Protein AF-A0A2N3LK98-F1 (afdb_monomer_lite)

Organism: NCBI:txid1707093

pLDDT: mean 90.59, std 8.57, range [59.69, 98.31]

Radius of gyration: 21.68 Å; chains: 1; bounding box: 47×34×58 Å

Structure (mmCIF, N/CA/C/O backbone):
data_AF-A0A2N3LK98-F1
#
_entry.id   AF-A0A2N3LK98-F1
#
loop_
_atom_site.group_PDB
_atom_site.id
_atom_site.type_symbol
_atom_site.label_atom_id
_atom_site.label_alt_id
_atom_site.label_comp_id
_atom_site.label_asym_id
_atom_site.label_entity_id
_atom_site.label_seq_id
_atom_site.pdbx_PDB_ins_code
_atom_site.Cartn_x
_atom_site.Cartn_y
_atom_site.Cartn_z
_atom_site.occupancy
_atom_site.B_iso_or_equiv
_atom_site.auth_seq_id
_atom_site.auth_comp_id
_atom_site.auth_asym_id
_atom_site.auth_atom_id
_atom_site.pdbx_PDB_model_num
ATOM 1 N N . MET A 1 1 ? 1.274 -5.958 2.221 1.00 92.25 1 MET A N 1
ATOM 2 C CA . MET A 1 1 ? 0.880 -4.583 1.889 1.00 92.25 1 MET A CA 1
ATOM 3 C C . MET A 1 1 ? -0.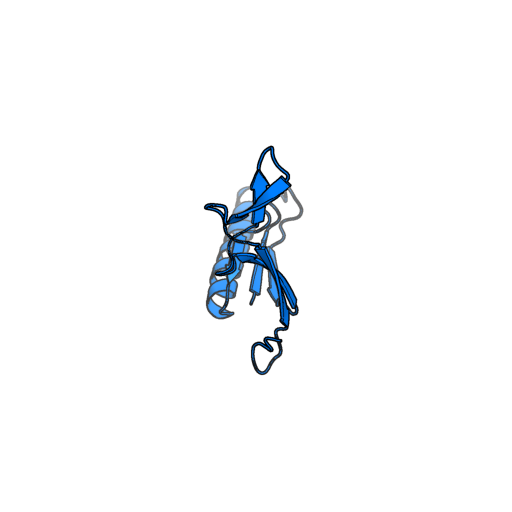577 -4.376 2.269 1.00 92.25 1 MET A C 1
ATOM 5 O O . MET A 1 1 ? -1.364 -5.321 2.191 1.00 92.25 1 MET A O 1
ATOM 9 N N . TRP A 1 2 ? -0.903 -3.176 2.726 1.00 96.44 2 TRP A N 1
ATOM 10 C CA . TRP A 1 2 ? -2.203 -2.768 3.245 1.00 96.44 2 TRP A CA 1
ATOM 11 C C . TRP A 1 2 ? -2.567 -1.402 2.683 1.00 96.44 2 TRP A C 1
ATOM 13 O O . TRP A 1 2 ? -1.681 -0.581 2.463 1.00 96.44 2 TRP A O 1
ATOM 23 N N . ILE A 1 3 ? -3.854 -1.175 2.461 1.00 97.62 3 ILE A N 1
ATOM 24 C CA . ILE A 1 3 ? -4.401 0.092 1.988 1.00 97.62 3 ILE A CA 1
ATOM 25 C C . ILE A 1 3 ? -5.373 0.606 3.040 1.00 97.62 3 ILE A C 1
ATOM 27 O O . ILE A 1 3 ? -6.204 -0.160 3.537 1.00 97.62 3 ILE A O 1
ATOM 31 N N . VAL A 1 4 ? -5.265 1.893 3.354 1.00 97.94 4 VAL A N 1
ATOM 32 C CA . VAL A 1 4 ? -6.275 2.618 4.123 1.00 97.94 4 VAL A CA 1
ATOM 33 C C . VAL A 1 4 ? -6.986 3.571 3.173 1.00 97.94 4 VAL A C 1
ATOM 35 O O . VAL A 1 4 ? -6.343 4.280 2.397 1.00 97.94 4 VAL A O 1
ATOM 38 N N . TYR A 1 5 ? -8.310 3.546 3.216 1.00 97.00 5 TYR A N 1
ATOM 39 C CA . TYR A 1 5 ? -9.185 4.387 2.413 1.00 97.00 5 TYR A CA 1
ATOM 40 C C . TYR A 1 5 ? -10.222 5.047 3.316 1.00 97.00 5 TYR A C 1
ATOM 42 O O . TYR A 1 5 ? -10.713 4.396 4.240 1.00 97.00 5 TYR A O 1
ATOM 50 N N . ASP A 1 6 ? -10.592 6.284 3.018 1.00 93.62 6 ASP A N 1
ATOM 51 C CA . ASP A 1 6 ? -11.808 6.900 3.538 1.00 93.62 6 ASP A CA 1
ATOM 52 C C . ASP A 1 6 ? -12.643 7.529 2.413 1.00 93.62 6 ASP A C 1
ATOM 54 O O . ASP A 1 6 ? -12.197 7.667 1.272 1.00 93.62 6 ASP A O 1
ATOM 58 N N . ASN A 1 7 ? -13.892 7.857 2.721 1.00 87.75 7 ASN A N 1
ATOM 59 C CA . ASN A 1 7 ? -14.844 8.425 1.768 1.00 87.75 7 ASN A CA 1
ATOM 60 C C . ASN A 1 7 ? -14.566 9.886 1.364 1.00 87.75 7 ASN A C 1
ATOM 62 O O . ASN A 1 7 ? -15.110 10.320 0.348 1.00 87.75 7 ASN A O 1
ATOM 66 N N . GLU A 1 8 ? -13.784 10.639 2.135 1.00 86.38 8 GLU A N 1
ATOM 67 C CA . GLU A 1 8 ? -13.533 12.071 1.933 1.00 86.38 8 GLU A CA 1
ATOM 68 C C . GLU A 1 8 ? -12.293 12.303 1.055 1.00 86.38 8 GLU A C 1
ATOM 70 O O . GLU A 1 8 ? -12.378 12.928 -0.003 1.00 86.38 8 GLU A O 1
ATOM 75 N N . GLU A 1 9 ? -11.158 11.736 1.455 1.00 88.38 9 GLU A N 1
ATOM 76 C CA . GLU A 1 9 ? -9.848 11.859 0.807 1.00 88.38 9 GLU A CA 1
ATOM 77 C C . GLU A 1 9 ? -9.586 10.723 -0.197 1.00 88.38 9 GLU A C 1
ATOM 79 O O . GLU A 1 9 ? -8.706 10.801 -1.062 1.00 88.38 9 GLU A O 1
ATOM 84 N N . GLY A 1 10 ? -10.353 9.635 -0.117 1.00 93.38 10 GLY A N 1
ATOM 85 C CA . GLY A 1 10 ? -10.133 8.455 -0.934 1.00 93.38 10 GLY A CA 1
ATOM 86 C C . GLY A 1 10 ? -8.966 7.624 -0.404 1.00 93.38 10 GLY A C 1
ATOM 87 O O . GLY A 1 10 ? -9.055 7.008 0.654 1.00 93.38 10 GLY A O 1
ATOM 88 N N . LEU A 1 11 ? -7.870 7.528 -1.161 1.00 95.50 11 LEU A N 1
ATOM 89 C CA . LEU A 1 11 ? -6.699 6.749 -0.744 1.00 95.50 11 LEU A CA 1
ATOM 90 C C . LEU A 1 11 ? -5.872 7.537 0.277 1.00 95.50 11 LEU A C 1
ATOM 92 O O . LEU A 1 11 ? -5.151 8.459 -0.093 1.00 95.50 11 LEU A O 1
ATOM 96 N N . LEU A 1 12 ? -5.894 7.098 1.533 1.00 95.12 12 LEU A N 1
ATOM 97 C CA . LEU A 1 12 ? -5.099 7.707 2.598 1.00 95.12 12 LEU A CA 1
ATOM 98 C C . LEU A 1 12 ? -3.643 7.252 2.575 1.00 95.12 12 LEU A C 1
ATOM 100 O O . LEU A 1 12 ? -2.725 8.049 2.758 1.00 95.12 12 LEU A O 1
ATOM 104 N N . GLY A 1 13 ? -3.417 5.959 2.344 1.00 95.81 13 GLY A N 1
ATOM 105 C CA . GLY A 1 13 ? -2.064 5.428 2.354 1.00 95.81 13 GLY A CA 1
ATOM 106 C C . GLY A 1 13 ? -1.954 3.967 1.955 1.00 95.81 13 GLY A C 1
ATOM 107 O O . GLY A 1 13 ? -2.909 3.189 2.030 1.00 95.81 13 GLY A O 1
ATOM 108 N N . ILE A 1 14 ? -0.739 3.608 1.544 1.00 96.06 14 ILE A N 1
ATOM 109 C CA . ILE A 1 14 ? -0.312 2.244 1.242 1.00 96.06 14 ILE A CA 1
ATOM 110 C C . ILE A 1 14 ? 0.856 1.917 2.167 1.00 96.06 14 ILE A C 1
ATOM 112 O O . ILE A 1 14 ? 1.851 2.639 2.196 1.00 96.06 14 ILE A O 1
ATOM 116 N N . TYR A 1 15 ? 0.743 0.821 2.909 1.00 95.12 15 TYR A N 1
ATOM 117 C CA . TYR A 1 15 ? 1.679 0.469 3.970 1.00 95.12 15 TYR A CA 1
ATOM 118 C C . TYR A 1 15 ? 2.188 -0.957 3.795 1.00 95.12 15 TYR A C 1
ATOM 120 O O . TYR A 1 15 ? 1.434 -1.883 3.473 1.00 95.12 15 TYR A O 1
ATOM 128 N N . ASP A 1 16 ? 3.466 -1.174 4.084 1.00 91.69 16 ASP A N 1
ATOM 129 C CA . ASP A 1 16 ? 4.025 -2.526 4.117 1.00 91.69 16 ASP A CA 1
ATOM 130 C C . ASP A 1 16 ? 3.626 -3.276 5.391 1.00 91.69 16 ASP A C 1
ATOM 132 O O . ASP A 1 16 ? 3.364 -4.484 5.342 1.00 91.69 16 ASP A O 1
ATOM 136 N N . LYS A 1 17 ? 3.525 -2.558 6.518 1.00 93.12 17 LYS A N 1
ATOM 137 C CA . LYS A 1 17 ? 3.205 -3.113 7.837 1.00 93.12 17 LYS A CA 1
ATOM 138 C C . LYS A 1 17 ? 1.744 -2.898 8.202 1.00 93.12 17 LYS A C 1
ATOM 140 O O . LYS A 1 17 ? 1.180 -1.833 7.967 1.00 93.12 17 LYS A O 1
ATOM 145 N N . TYR A 1 18 ? 1.153 -3.917 8.816 1.00 95.00 18 TYR A N 1
ATOM 146 C CA . TYR A 1 18 ? -0.242 -3.873 9.247 1.00 95.00 18 TYR A CA 1
ATOM 147 C C . TYR A 1 18 ? -0.459 -2.840 10.352 1.00 95.00 18 TYR A C 1
ATOM 149 O O . TYR A 1 18 ? -1.452 -2.129 10.342 1.00 95.00 18 TYR A O 1
ATOM 157 N N . GLU A 1 19 ? 0.479 -2.740 11.289 1.00 97.56 19 GLU A N 1
ATOM 158 C CA . GLU A 1 19 ? 0.366 -1.891 12.473 1.00 97.56 19 GLU A CA 1
ATOM 159 C C . GLU A 1 19 ? 0.349 -0.402 12.110 1.00 97.56 19 GLU A C 1
ATOM 161 O O . GLU A 1 19 ? -0.362 0.379 12.737 1.00 97.56 19 GLU A O 1
ATOM 166 N N . GLU A 1 20 ? 1.098 -0.021 11.072 1.00 97.31 20 GLU A N 1
ATOM 167 C CA . GLU A 1 20 ? 1.124 1.348 10.550 1.00 97.31 20 GLU A CA 1
ATOM 168 C C . GLU A 1 20 ? -0.210 1.685 9.863 1.00 97.31 20 GLU A C 1
ATOM 170 O O . GLU A 1 20 ? -0.834 2.687 10.207 1.00 97.31 20 GLU A O 1
ATOM 175 N N . ALA A 1 21 ? -0.713 0.794 8.999 1.00 97.81 21 ALA A N 1
ATOM 176 C CA . ALA A 1 21 ? -2.031 0.950 8.377 1.00 97.81 21 ALA A CA 1
ATOM 177 C C . ALA A 1 21 ? -3.170 0.991 9.409 1.00 97.81 21 ALA A C 1
ATOM 179 O O . ALA A 1 21 ? -4.080 1.811 9.313 1.00 97.81 21 ALA A O 1
ATOM 180 N N . LEU A 1 22 ? -3.120 0.119 10.420 1.00 98.31 22 LEU A N 1
ATOM 181 C CA . LEU A 1 22 ? -4.123 0.062 11.480 1.00 98.31 22 LEU A CA 1
ATOM 182 C C . LEU A 1 22 ? -4.134 1.353 12.302 1.00 98.31 22 LEU A C 1
ATOM 184 O O . LEU A 1 22 ? -5.208 1.844 12.633 1.00 98.31 22 LEU A O 1
ATOM 188 N N . SER A 1 23 ? -2.961 1.908 12.614 1.00 97.88 23 SER A N 1
ATOM 189 C CA . SER A 1 23 ? -2.856 3.182 13.329 1.00 97.88 23 SER A CA 1
ATOM 190 C C . SER A 1 23 ? -3.604 4.299 12.597 1.00 97.88 23 SER A C 1
ATOM 192 O O . SER A 1 23 ? -4.361 5.033 13.227 1.00 97.88 23 SER A O 1
ATOM 194 N N . ASP A 1 24 ? -3.412 4.439 11.285 1.00 97.06 24 ASP A N 1
ATOM 195 C CA . ASP A 1 24 ? -4.068 5.511 10.528 1.00 97.06 24 ASP A CA 1
ATOM 196 C C . ASP A 1 24 ? -5.559 5.234 10.298 1.00 97.06 24 ASP A C 1
ATOM 198 O O . ASP A 1 24 ? -6.374 6.139 10.466 1.00 97.06 24 ASP A O 1
ATOM 202 N N . TYR A 1 25 ? -5.942 3.975 10.064 1.00 98.00 25 TYR A N 1
ATOM 203 C CA . TYR A 1 25 ? -7.349 3.565 10.050 1.00 98.00 25 TYR A CA 1
ATOM 204 C C . TYR A 1 25 ? -8.082 3.942 11.349 1.00 98.00 25 TYR A C 1
ATOM 206 O O . TYR A 1 25 ? -9.180 4.497 11.307 1.00 98.00 25 TYR A O 1
ATOM 214 N N . GLU A 1 26 ? -7.489 3.648 12.511 1.00 97.94 26 GLU A N 1
ATOM 215 C CA . GLU A 1 26 ? -8.098 3.943 13.812 1.00 97.94 26 GLU A CA 1
ATOM 216 C C . GLU A 1 26 ? -8.260 5.452 14.031 1.00 97.94 26 GLU A C 1
ATOM 218 O O . GLU A 1 26 ? -9.332 5.877 14.461 1.00 97.94 26 GLU A O 1
ATOM 223 N N . LYS A 1 27 ? -7.263 6.264 13.650 1.00 95.31 27 LYS A N 1
ATOM 224 C CA . LYS A 1 27 ? -7.361 7.732 13.715 1.00 95.31 27 LYS A CA 1
ATOM 225 C C . LYS A 1 27 ? -8.489 8.273 12.839 1.00 95.31 27 LYS A C 1
ATOM 227 O O . LYS A 1 27 ? -9.275 9.085 13.317 1.00 95.31 27 LYS A O 1
ATOM 232 N N . CYS A 1 28 ? -8.599 7.821 11.588 1.00 93.56 28 CYS A N 1
ATOM 233 C CA . CYS A 1 28 ? -9.666 8.276 10.690 1.00 93.56 28 CYS A CA 1
ATOM 234 C C . CYS A 1 28 ? -11.045 7.852 11.201 1.00 93.56 28 CYS A C 1
ATOM 236 O O . CYS A 1 28 ? -11.983 8.645 11.212 1.00 93.56 28 CYS A O 1
ATOM 238 N N . LYS A 1 29 ? -11.157 6.624 11.719 1.00 94.12 29 LYS A N 1
ATOM 239 C CA . LYS A 1 29 ? -12.389 6.129 12.339 1.00 94.12 29 LYS A CA 1
ATOM 240 C C . LYS A 1 29 ? -12.796 6.957 13.563 1.00 94.12 29 LYS A C 1
ATOM 242 O O . LYS A 1 29 ? -13.989 7.142 13.793 1.00 94.12 29 LYS A O 1
ATOM 247 N N . GLU A 1 30 ? -11.845 7.393 14.387 1.00 93.69 30 GLU A N 1
ATOM 248 C CA . GLU A 1 30 ? -12.116 8.278 15.528 1.00 93.69 30 GLU A CA 1
ATOM 249 C C . GLU A 1 30 ? -12.535 9.674 15.063 1.00 93.69 30 GLU A C 1
ATOM 251 O O . GLU A 1 30 ? -13.575 10.163 15.496 1.00 93.69 30 GLU A O 1
ATOM 256 N N . TYR A 1 31 ? -11.808 10.257 14.109 1.00 89.88 31 TYR A N 1
ATOM 257 C CA . 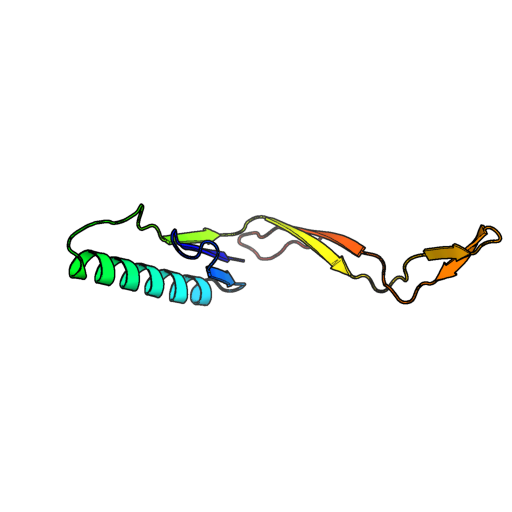TYR A 1 31 ? -12.125 11.563 13.534 1.00 89.88 31 TYR A CA 1
ATOM 258 C C . TYR A 1 31 ? -13.548 11.629 12.963 1.00 89.88 31 TYR A C 1
ATOM 260 O O . TYR A 1 31 ? -14.308 12.529 13.317 1.00 89.88 31 TYR A O 1
ATOM 268 N N . GLN A 1 32 ? -13.950 10.645 12.152 1.00 88.88 32 GLN A N 1
ATOM 269 C CA . GLN A 1 32 ? -15.301 10.608 11.581 1.00 88.88 32 GLN A CA 1
ATOM 270 C C . GLN A 1 32 ? -16.386 10.485 12.657 1.00 88.88 32 GLN A C 1
ATOM 272 O O . GLN A 1 32 ? -17.438 11.116 12.564 1.00 88.88 32 GLN A O 1
ATOM 277 N N . LYS A 1 33 ? -16.143 9.704 13.719 1.00 89.62 33 LYS A N 1
ATOM 278 C CA . LYS A 1 33 ? -17.090 9.609 14.840 1.00 89.62 33 LYS A CA 1
ATOM 279 C C . LYS A 1 33 ? -17.240 10.939 15.562 1.00 89.62 33 LYS A C 1
ATOM 281 O O . LYS A 1 33 ? -18.368 11.314 15.877 1.00 89.62 33 LYS A O 1
ATOM 286 N N . ASP A 1 34 ? -16.131 11.617 15.826 1.00 88.75 34 ASP A N 1
ATOM 287 C CA . ASP A 1 34 ? -16.129 12.907 16.512 1.00 88.75 34 ASP A CA 1
ATOM 288 C C . ASP A 1 34 ? -16.823 13.978 15.660 1.00 88.75 34 ASP A C 1
ATOM 290 O O . ASP A 1 34 ? -17.625 14.752 16.185 1.00 88.75 34 ASP A O 1
ATOM 294 N N . TYR A 1 35 ? -16.596 13.964 14.342 1.00 84.44 35 TYR A N 1
ATOM 295 C CA . TYR A 1 35 ? -17.262 14.850 13.387 1.00 84.44 35 TYR A CA 1
ATOM 296 C C . TYR A 1 35 ? -18.787 14.667 13.402 1.00 84.44 35 TYR A C 1
ATOM 298 O O . TYR A 1 35 ? -19.521 15.618 13.672 1.00 84.44 35 TYR A O 1
ATOM 306 N N . VAL A 1 36 ? -19.274 13.432 13.233 1.00 84.75 36 VAL A N 1
ATOM 307 C CA . VAL A 1 36 ? -20.719 13.129 13.248 1.00 84.75 36 VAL A CA 1
ATOM 308 C C . VAL A 1 36 ? -21.358 13.451 14.599 1.00 84.75 36 VAL A C 1
ATOM 310 O O . VAL A 1 36 ? -22.483 13.946 14.655 1.00 84.75 36 VAL A O 1
ATOM 313 N N . GLN A 1 37 ? -20.670 13.176 15.712 1.00 84.44 37 GLN A N 1
ATOM 314 C CA . GLN A 1 37 ? -21.183 13.515 17.043 1.00 84.44 37 GLN A CA 1
ATOM 315 C C . GLN A 1 37 ? -21.277 15.029 17.268 1.00 84.44 37 GLN A C 1
ATOM 317 O O . GLN A 1 37 ? -22.184 15.469 17.977 1.00 84.44 37 GLN A O 1
ATOM 322 N N . GLY A 1 38 ? -20.356 15.806 16.692 1.00 82.69 38 GLY A N 1
ATOM 323 C CA . GLY A 1 38 ? -20.344 17.265 16.769 1.00 82.69 38 GLY A CA 1
ATOM 324 C C . GLY A 1 38 ? -21.427 17.922 15.913 1.00 82.69 38 GLY A C 1
ATOM 325 O O . GLY A 1 38 ? -22.168 18.765 16.417 1.00 82.69 38 GLY A O 1
ATOM 326 N N . GLU A 1 39 ? -21.545 17.510 14.650 1.00 74.75 39 GLU A N 1
ATOM 327 C CA . GLU A 1 39 ? -22.517 18.065 13.694 1.00 74.75 39 GLU A CA 1
ATOM 328 C C . GLU A 1 39 ? -23.940 17.516 13.917 1.00 74.75 39 GLU A C 1
ATOM 330 O O . GLU A 1 39 ? -24.931 18.166 13.588 1.00 74.75 39 GLU A O 1
ATOM 335 N N . GLY A 1 40 ? -24.068 16.338 14.537 1.00 73.69 40 GLY A N 1
ATOM 336 C CA . GLY A 1 40 ? -25.354 15.714 14.859 1.00 73.69 40 GLY A CA 1
ATOM 337 C C . GLY A 1 40 ? -26.063 15.068 13.664 1.00 73.69 40 GLY A C 1
ATOM 338 O O . GLY A 1 40 ? -27.188 14.585 13.816 1.00 73.69 40 GLY A O 1
ATOM 339 N N . GLU A 1 41 ? -25.419 15.023 12.498 1.00 74.56 41 GLU A N 1
ATOM 340 C CA . GLU A 1 41 ? -25.908 14.362 11.293 1.00 74.56 41 GLU A CA 1
ATOM 341 C C . GLU A 1 41 ? -24.772 13.695 10.509 1.00 74.56 41 GLU A C 1
ATOM 343 O O . GLU A 1 41 ? -23.603 14.051 10.636 1.00 74.56 41 GLU A O 1
ATOM 348 N N . PHE A 1 42 ? -25.132 12.699 9.699 1.00 74.44 42 PHE A N 1
ATOM 349 C CA . PHE A 1 42 ? -24.234 12.148 8.690 1.00 74.44 42 PHE A CA 1
ATOM 350 C C . PHE A 1 42 ? -24.353 13.012 7.439 1.00 74.44 42 PHE A C 1
ATOM 352 O O . PHE A 1 42 ? -25.452 13.156 6.899 1.00 74.44 42 PHE A O 1
ATOM 359 N N . THR A 1 43 ? -23.239 13.574 6.977 1.00 67.81 43 THR A N 1
ATOM 360 C CA . THR A 1 43 ? -23.229 14.385 5.749 1.00 67.81 43 THR A CA 1
ATOM 361 C C . THR A 1 43 ? -22.960 13.532 4.507 1.00 67.81 43 THR A C 1
ATOM 363 O O . THR A 1 43 ? -23.376 13.896 3.405 1.00 67.81 43 THR A O 1
ATOM 366 N N . THR A 1 44 ? -22.326 12.366 4.687 1.00 69.12 44 THR A N 1
ATOM 367 C CA . THR A 1 44 ? -21.964 11.409 3.632 1.00 69.12 44 THR A CA 1
ATOM 368 C C . THR A 1 44 ? -22.009 9.954 4.137 1.00 69.12 44 THR A C 1
ATOM 370 O O . THR A 1 44 ? -22.393 9.693 5.280 1.00 69.12 44 THR A O 1
ATOM 373 N N . ASP A 1 45 ? -21.619 8.992 3.289 1.00 76.94 45 ASP A N 1
ATOM 374 C CA . ASP A 1 45 ? -21.329 7.614 3.704 1.00 76.94 45 ASP A CA 1
ATOM 375 C C . ASP A 1 45 ? -19.997 7.582 4.481 1.00 76.94 45 ASP A C 1
ATOM 377 O O . ASP A 1 45 ? -18.970 7.181 3.934 1.00 76.94 45 ASP A O 1
ATOM 381 N N . GLU A 1 46 ? -20.010 8.016 5.747 1.00 83.31 46 GLU A N 1
ATOM 382 C CA . GLU A 1 46 ? -18.837 8.039 6.642 1.00 83.31 46 GLU A CA 1
ATOM 383 C C . GLU A 1 46 ? -18.249 6.623 6.782 1.00 83.31 46 GLU A C 1
ATOM 385 O O . GLU A 1 46 ? -18.745 5.776 7.537 1.00 83.31 46 GLU A O 1
ATOM 390 N N . THR A 1 47 ? -17.231 6.333 5.973 1.00 91.00 47 THR A N 1
ATOM 391 C CA . THR A 1 47 ? -16.658 5.003 5.790 1.00 91.00 47 THR A CA 1
ATOM 392 C C . THR A 1 47 ? -15.147 5.098 5.812 1.00 91.00 47 THR A C 1
ATOM 394 O O . THR A 1 47 ? -14.545 5.855 5.058 1.00 91.00 47 THR A O 1
ATOM 397 N N . VAL A 1 48 ? -14.532 4.218 6.598 1.00 94.88 48 VAL A N 1
ATOM 398 C CA . VAL A 1 48 ? -13.092 3.967 6.566 1.00 94.88 48 VAL A CA 1
ATOM 399 C C . VAL A 1 48 ? -12.880 2.485 6.273 1.00 94.88 48 VAL A C 1
ATOM 401 O O . VAL A 1 48 ? -13.541 1.626 6.861 1.00 94.88 48 VAL A O 1
ATOM 404 N N . ILE A 1 49 ? -11.967 2.165 5.360 1.00 97.31 49 ILE A N 1
ATOM 405 C CA . ILE A 1 49 ? -11.645 0.798 4.945 1.00 97.31 49 ILE A CA 1
ATOM 406 C C . ILE A 1 49 ? -10.171 0.531 5.226 1.00 97.31 49 ILE A C 1
ATOM 408 O O . ILE A 1 49 ? -9.295 1.257 4.764 1.00 97.31 49 ILE A O 1
ATOM 412 N N . LEU A 1 50 ? -9.901 -0.568 5.929 1.00 98.25 50 LEU A N 1
ATOM 413 C CA . LEU A 1 50 ? -8.579 -1.178 6.018 1.00 98.25 50 LEU A CA 1
ATOM 414 C C . LEU A 1 50 ? -8.577 -2.455 5.176 1.00 98.25 50 LEU A C 1
ATOM 416 O O . LEU A 1 50 ? -9.237 -3.437 5.519 1.00 98.25 50 LEU A O 1
ATOM 420 N N . ALA A 1 51 ? -7.837 -2.445 4.072 1.00 97.19 51 ALA A N 1
ATOM 421 C CA . ALA A 1 51 ? -7.807 -3.538 3.108 1.00 97.19 51 ALA A CA 1
ATOM 422 C C . ALA A 1 51 ? -6.425 -4.194 3.037 1.00 97.19 51 ALA A C 1
ATOM 424 O O . ALA A 1 51 ? -5.396 -3.523 2.951 1.00 97.19 51 ALA A O 1
ATOM 425 N N . LYS A 1 52 ? -6.398 -5.530 3.023 1.00 95.88 52 LYS A N 1
ATOM 426 C CA . LYS A 1 52 ? -5.185 -6.297 2.727 1.00 95.88 52 LYS A CA 1
ATOM 427 C C . LYS A 1 52 ? -5.003 -6.398 1.216 1.00 95.88 52 LYS A C 1
ATOM 429 O O . LYS A 1 52 ? -5.918 -6.822 0.516 1.00 95.88 52 LYS A O 1
ATOM 434 N N . VAL A 1 53 ? -3.809 -6.084 0.728 1.00 94.69 53 VAL A N 1
ATOM 435 C CA . VAL A 1 53 ? -3.457 -6.272 -0.684 1.00 94.69 53 VAL A CA 1
ATOM 436 C C . VAL A 1 53 ? -2.967 -7.700 -0.893 1.00 94.69 53 VAL A C 1
ATOM 438 O O . VAL A 1 53 ? -2.040 -8.144 -0.214 1.00 94.69 53 VAL A O 1
ATOM 441 N N . GLU A 1 54 ? -3.580 -8.413 -1.838 1.00 94.62 54 GLU A N 1
ATOM 442 C CA . GLU A 1 54 ? -3.167 -9.766 -2.241 1.00 94.62 54 GLU A CA 1
ATOM 443 C C . GLU A 1 54 ? -2.278 -9.764 -3.488 1.00 94.62 54 GLU A C 1
ATOM 445 O O . GLU A 1 54 ? -1.413 -10.626 -3.633 1.00 94.62 54 GLU A O 1
ATOM 450 N N . LYS A 1 55 ? -2.452 -8.779 -4.373 1.00 94.38 55 LYS A N 1
ATOM 451 C CA . LYS A 1 55 ? -1.674 -8.615 -5.602 1.00 94.38 55 LYS A CA 1
ATOM 452 C C . LYS A 1 55 ? -1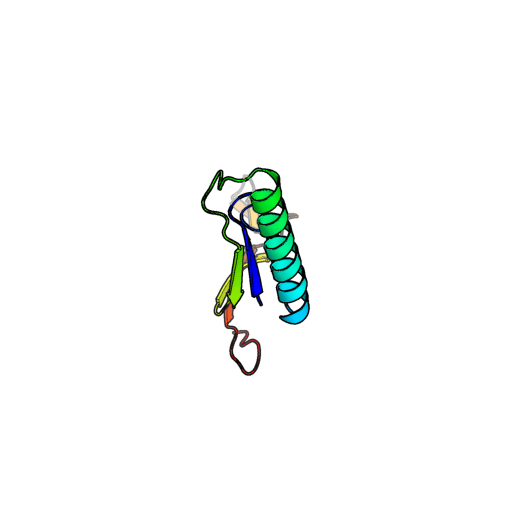.428 -7.144 -5.897 1.00 94.38 55 LYS A C 1
ATOM 454 O O . LYS A 1 55 ? -2.310 -6.322 -5.665 1.00 94.38 55 LYS A O 1
ATOM 459 N N . HIS A 1 56 ? -0.260 -6.833 -6.439 1.00 93.81 56 HIS A N 1
ATOM 460 C CA . HIS A 1 56 ? 0.125 -5.485 -6.837 1.00 93.81 56 HIS A CA 1
ATOM 461 C C . HIS A 1 56 ? 0.857 -5.540 -8.176 1.00 93.81 56 HIS A C 1
ATOM 463 O O . HIS A 1 56 ? 1.946 -6.101 -8.264 1.00 93.81 56 HIS A O 1
ATOM 469 N N . PHE A 1 57 ? 0.243 -4.963 -9.208 1.00 95.69 57 PHE A N 1
ATOM 470 C CA . PHE A 1 57 ? 0.816 -4.844 -10.544 1.00 95.69 57 PHE A CA 1
ATOM 471 C C . PHE A 1 57 ? 1.276 -3.407 -10.781 1.00 95.69 57 PHE A C 1
ATOM 473 O O . PHE A 1 57 ? 0.480 -2.481 -10.623 1.00 95.69 57 PHE A O 1
ATOM 480 N N . TYR A 1 58 ? 2.542 -3.218 -11.140 1.00 94.62 58 TYR A N 1
ATOM 481 C CA . TYR A 1 58 ? 3.134 -1.893 -11.308 1.00 94.62 58 TYR A CA 1
ATOM 482 C C . TYR A 1 58 ? 4.228 -1.881 -12.373 1.00 94.62 58 TYR A C 1
ATOM 484 O O . TYR A 1 58 ? 4.902 -2.884 -12.620 1.00 94.62 58 TYR A O 1
ATOM 492 N N . GLY A 1 59 ? 4.390 -0.719 -13.003 1.00 96.00 59 GLY A N 1
ATOM 493 C CA . GLY A 1 59 ? 5.534 -0.434 -13.859 1.00 96.00 59 GLY A CA 1
ATOM 494 C C . GLY A 1 59 ? 6.752 -0.070 -13.014 1.00 96.00 59 GLY A C 1
ATOM 495 O O . GLY A 1 59 ? 6.620 0.566 -11.966 1.00 96.00 59 GLY A O 1
ATOM 496 N N . TYR A 1 60 ? 7.936 -0.460 -13.465 1.00 94.75 60 TYR A N 1
ATOM 497 C CA . TYR A 1 60 ? 9.199 -0.047 -12.870 1.00 94.75 60 TYR A CA 1
ATOM 498 C C . TYR A 1 60 ? 10.208 0.315 -13.958 1.00 94.75 60 TYR A C 1
ATOM 500 O O . TYR A 1 60 ? 10.193 -0.232 -15.061 1.00 94.75 60 TYR A O 1
ATOM 508 N N . GLU A 1 61 ? 11.080 1.260 -13.632 1.00 96.06 61 GLU A N 1
ATOM 509 C CA . GLU A 1 61 ? 12.177 1.666 -14.500 1.00 96.06 61 GLU A CA 1
ATOM 510 C C . GLU A 1 61 ? 13.289 0.608 -14.450 1.00 96.06 61 GLU A C 1
ATOM 512 O O . GLU A 1 61 ? 13.645 0.114 -13.376 1.00 96.06 61 GLU A O 1
ATOM 517 N N . THR A 1 62 ? 13.811 0.219 -15.611 1.00 95.00 62 THR A N 1
ATOM 518 C CA . THR A 1 62 ? 14.898 -0.765 -15.725 1.00 95.00 62 THR A CA 1
ATOM 519 C C . THR A 1 62 ? 16.259 -0.084 -15.868 1.00 95.00 62 THR A C 1
ATOM 521 O O . THR A 1 62 ? 16.335 1.104 -16.141 1.00 95.00 62 THR A O 1
ATOM 524 N N . ASP A 1 63 ? 17.354 -0.842 -15.777 1.00 95.00 63 ASP A N 1
ATOM 525 C CA . ASP A 1 63 ? 18.698 -0.316 -16.078 1.00 95.00 63 ASP A CA 1
ATOM 526 C C . ASP A 1 63 ? 19.014 -0.274 -17.592 1.00 95.00 63 ASP A C 1
ATOM 528 O O . ASP A 1 63 ? 20.118 0.100 -17.991 1.00 95.00 63 ASP A O 1
ATOM 532 N N . LYS A 1 64 ? 18.088 -0.715 -18.459 1.00 94.44 64 LYS A N 1
ATOM 533 C CA . LYS A 1 64 ? 18.286 -0.731 -19.917 1.00 94.44 64 LYS A CA 1
ATOM 534 C C . LYS A 1 64 ? 17.878 0.610 -20.505 1.00 94.44 64 LYS A C 1
ATOM 536 O O . LYS A 1 64 ? 16.784 1.077 -20.209 1.00 94.44 64 LYS A O 1
ATOM 541 N N . LYS A 1 65 ? 18.692 1.183 -21.391 1.00 95.88 65 LYS A N 1
ATOM 542 C CA . LYS A 1 65 ? 18.313 2.385 -22.143 1.00 95.88 65 LYS A CA 1
ATOM 543 C C . LYS A 1 65 ? 17.176 2.103 -23.115 1.00 95.88 65 LYS A C 1
ATOM 545 O O . LYS A 1 65 ? 17.063 0.993 -23.636 1.00 95.88 65 LYS A O 1
ATOM 550 N N . ALA A 1 66 ? 16.296 3.081 -23.297 1.00 93.88 66 ALA A N 1
ATOM 551 C CA . ALA A 1 66 ? 15.333 3.046 -24.387 1.00 93.88 66 ALA A CA 1
ATOM 552 C C . ALA A 1 66 ? 16.065 3.328 -25.705 1.00 93.88 66 ALA A C 1
ATOM 554 O O . ALA A 1 66 ? 17.009 4.116 -25.720 1.00 93.88 66 ALA A O 1
ATOM 555 N N . ILE A 1 67 ? 15.653 2.664 -26.783 1.00 95.12 67 ILE A N 1
ATOM 556 C CA . ILE A 1 67 ? 16.259 2.810 -28.112 1.00 95.12 67 ILE A CA 1
ATOM 557 C C . ILE A 1 67 ? 15.389 3.744 -28.947 1.00 95.12 67 ILE A C 1
ATOM 559 O O . ILE A 1 67 ? 14.163 3.606 -28.945 1.00 95.12 67 ILE A O 1
ATOM 563 N N . ASP A 1 68 ? 16.032 4.646 -29.678 1.00 94.50 68 ASP A N 1
ATOM 564 C CA . ASP A 1 68 ? 15.409 5.477 -30.705 1.00 94.50 68 ASP A CA 1
ATOM 565 C C . ASP A 1 68 ? 16.188 5.362 -32.027 1.00 94.50 68 ASP A C 1
ATOM 567 O O . ASP A 1 68 ? 17.251 4.736 -32.084 1.00 94.50 68 ASP A O 1
ATOM 571 N N . TYR A 1 69 ? 15.634 5.919 -33.101 1.00 95.88 69 TYR A N 1
ATOM 572 C CA . TYR A 1 69 ? 16.185 5.839 -34.452 1.00 95.88 69 TYR A CA 1
ATOM 573 C C . TYR A 1 69 ? 16.472 7.239 -34.986 1.00 95.88 69 TYR A C 1
ATOM 575 O O . TYR A 1 69 ? 15.628 8.135 -34.903 1.00 95.88 69 TYR A O 1
ATOM 583 N N . ASP A 1 70 ? 17.662 7.435 -35.547 1.00 93.00 70 ASP A N 1
ATOM 584 C CA . ASP A 1 70 ? 18.023 8.707 -36.167 1.00 93.00 70 ASP A CA 1
ATOM 585 C C . ASP A 1 70 ? 17.340 8.908 -37.539 1.00 93.00 70 ASP A C 1
ATOM 587 O O . ASP A 1 70 ? 16.569 8.078 -38.027 1.00 93.00 70 ASP A O 1
ATOM 591 N N . GLU A 1 71 ? 17.628 10.032 -38.200 1.00 94.56 71 GLU A N 1
ATOM 592 C CA . GLU A 1 71 ? 17.074 10.354 -39.525 1.00 94.56 71 GLU A CA 1
ATOM 593 C C . GLU A 1 71 ? 17.498 9.386 -40.648 1.00 94.56 71 GLU A C 1
ATOM 595 O O . GLU A 1 71 ? 16.854 9.347 -41.700 1.00 94.56 71 GLU A O 1
ATOM 600 N N . ASN A 1 72 ? 18.550 8.592 -40.427 1.00 94.94 72 ASN A N 1
ATOM 601 C CA . ASN A 1 72 ? 19.041 7.565 -41.343 1.00 94.94 72 ASN A CA 1
ATOM 602 C C . ASN A 1 72 ? 18.469 6.173 -41.020 1.00 94.94 72 ASN A C 1
ATOM 604 O O . ASN A 1 72 ? 18.642 5.246 -41.815 1.00 94.94 72 ASN A O 1
ATOM 608 N N . GLY A 1 73 ? 17.746 6.039 -39.904 1.00 92.88 73 GLY A N 1
ATOM 609 C CA . GLY A 1 73 ? 17.212 4.778 -39.399 1.00 92.88 73 GLY A CA 1
ATOM 610 C C . GLY A 1 73 ? 18.214 3.965 -38.577 1.00 92.88 73 GLY A C 1
ATOM 611 O O . GLY A 1 73 ? 17.966 2.778 -38.360 1.00 92.88 73 GLY A O 1
ATOM 612 N N . ASP A 1 74 ? 19.320 4.567 -38.135 1.00 95.75 74 ASP A N 1
ATOM 613 C CA . ASP A 1 74 ? 20.304 3.920 -37.266 1.00 95.75 74 ASP A CA 1
ATOM 614 C C . ASP A 1 74 ? 19.849 3.987 -35.793 1.00 95.75 74 ASP A C 1
ATOM 616 O O . ASP A 1 74 ? 19.408 5.031 -35.307 1.00 95.75 74 ASP A O 1
ATOM 620 N N . GLU A 1 75 ? 19.951 2.859 -35.079 1.00 96.31 75 GLU A N 1
ATOM 621 C CA . GLU A 1 75 ? 19.580 2.734 -33.661 1.00 96.31 75 GLU A CA 1
ATOM 622 C C . GLU A 1 75 ? 20.588 3.442 -32.741 1.00 96.31 75 GLU A C 1
ATOM 624 O O . GLU A 1 75 ? 21.804 3.271 -32.883 1.00 96.31 75 GLU A O 1
ATOM 629 N N . PHE A 1 76 ? 20.093 4.169 -31.736 1.00 93.06 76 PHE A N 1
ATOM 630 C CA . PHE A 1 76 ? 20.913 4.718 -30.655 1.00 93.06 76 PHE A CA 1
ATOM 631 C C . PHE A 1 76 ? 20.212 4.636 -29.291 1.00 93.06 76 PHE A C 1
ATOM 633 O O . PHE A 1 76 ? 18.985 4.680 -29.191 1.00 93.06 76 PHE A O 1
ATOM 640 N N . ASP A 1 77 ? 21.010 4.533 -28.225 1.00 95.25 77 ASP A N 1
ATOM 641 C CA . ASP A 1 77 ? 20.520 4.576 -26.846 1.00 95.25 77 ASP A CA 1
ATOM 642 C C . ASP A 1 77 ? 20.120 6.009 -26.467 1.00 95.25 77 ASP A C 1
ATOM 644 O O . ASP A 1 77 ? 20.906 6.952 -26.601 1.00 95.25 77 ASP A O 1
ATOM 648 N N . THR A 1 78 ? 18.913 6.169 -25.938 1.00 92.88 78 THR A N 1
ATOM 649 C CA . THR A 1 78 ? 18.428 7.436 -25.379 1.00 92.88 78 THR A CA 1
ATOM 650 C C . THR A 1 78 ? 18.965 7.674 -23.963 1.00 92.88 78 THR A C 1
ATOM 652 O O . THR A 1 78 ? 19.562 6.798 -23.331 1.00 92.88 78 THR A O 1
ATOM 655 N N . GLU A 1 79 ? 18.751 8.880 -23.431 1.00 92.81 79 GLU A N 1
ATOM 656 C CA . GLU A 1 79 ? 19.066 9.179 -22.028 1.00 92.81 79 GLU A CA 1
ATOM 657 C C . GLU A 1 79 ? 18.087 8.503 -21.055 1.00 92.81 79 GLU A C 1
ATOM 659 O O . GLU A 1 79 ? 18.468 8.200 -19.919 1.00 92.81 79 GLU A O 1
ATOM 664 N N . ASP A 1 80 ? 16.874 8.197 -21.514 1.00 94.50 80 ASP A N 1
ATOM 665 C CA . ASP A 1 80 ? 15.830 7.549 -20.730 1.00 94.50 80 ASP A CA 1
ATOM 666 C C . ASP A 1 80 ? 16.041 6.034 -20.640 1.00 94.50 80 ASP A C 1
ATOM 668 O O . ASP A 1 80 ? 16.645 5.387 -21.503 1.00 94.50 80 ASP A O 1
ATOM 672 N N . ASN A 1 81 ? 15.519 5.438 -19.572 1.00 96.25 81 ASN A N 1
ATOM 673 C CA . ASN A 1 81 ? 15.502 3.993 -19.424 1.00 96.25 81 ASN A CA 1
ATOM 674 C C . ASN A 1 81 ? 14.183 3.387 -19.933 1.00 96.25 81 ASN A C 1
ATOM 676 O O . 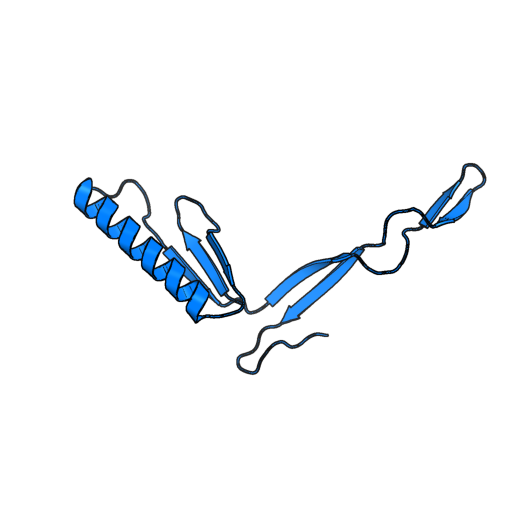ASN A 1 81 ? 13.118 4.004 -19.914 1.00 96.25 81 ASN A O 1
ATOM 680 N N . CYS A 1 82 ? 14.250 2.124 -20.345 1.00 94.81 82 CYS A N 1
ATOM 681 C CA . CYS A 1 82 ? 13.091 1.288 -20.609 1.00 94.81 82 CYS A CA 1
ATOM 682 C C . CYS A 1 82 ? 12.284 1.056 -19.326 1.00 94.81 82 CYS A C 1
ATOM 684 O O . CYS A 1 82 ? 12.848 0.871 -18.242 1.00 94.81 82 CYS A O 1
ATOM 686 N N . TRP A 1 83 ? 10.970 0.939 -19.490 1.00 95.06 83 TRP A N 1
ATOM 687 C CA . TRP A 1 83 ? 10.041 0.520 -18.445 1.00 95.06 83 TRP A CA 1
ATOM 688 C C . TRP A 1 83 ? 9.642 -0.937 -18.646 1.00 95.06 83 TRP A C 1
ATOM 690 O O . TRP A 1 83 ? 9.456 -1.387 -19.778 1.00 95.06 83 TRP A O 1
ATOM 700 N N . ASP A 1 84 ? 9.482 -1.660 -17.546 1.00 96.12 84 ASP A N 1
ATOM 701 C CA . ASP A 1 84 ? 8.960 -3.025 -17.539 1.00 96.12 84 ASP A CA 1
ATOM 702 C C . ASP A 1 84 ? 7.890 -3.165 -16.449 1.00 96.12 84 ASP A C 1
ATOM 704 O O . ASP A 1 84 ? 7.659 -2.250 -15.654 1.00 96.12 84 ASP A O 1
ATOM 708 N N . TRP A 1 85 ? 7.199 -4.298 -16.427 1.00 96.00 85 TRP A N 1
ATOM 709 C CA . TRP A 1 85 ? 6.076 -4.551 -15.534 1.00 96.00 85 TRP A CA 1
ATOM 710 C C . TRP A 1 85 ? 6.398 -5.650 -14.531 1.00 96.00 85 TRP A C 1
ATOM 712 O O . TRP A 1 85 ? 7.047 -6.646 -14.850 1.00 96.00 85 TRP A O 1
ATOM 722 N N . ARG A 1 86 ? 5.891 -5.504 -13.309 1.00 95.31 86 ARG A N 1
ATOM 723 C CA . ARG A 1 86 ? 5.973 -6.531 -12.268 1.00 95.31 86 ARG A CA 1
ATOM 724 C C . ARG A 1 86 ? 4.611 -6.756 -11.631 1.00 95.31 86 ARG A C 1
ATOM 726 O O . ARG A 1 86 ? 3.869 -5.807 -11.401 1.00 95.31 86 ARG A O 1
ATOM 733 N N . GLU A 1 87 ? 4.312 -8.012 -11.308 1.00 95.69 87 GLU A N 1
ATOM 734 C CA . GLU A 1 87 ? 3.227 -8.385 -10.398 1.00 95.69 87 GLU A CA 1
ATOM 735 C C . GLU A 1 87 ? 3.829 -9.008 -9.133 1.00 95.69 87 GLU A C 1
ATOM 737 O O . GLU A 1 87 ? 4.431 -10.079 -9.192 1.00 95.69 87 GLU A O 1
ATOM 742 N N . ASP A 1 88 ? 3.649 -8.348 -7.991 1.00 93.25 88 ASP A N 1
ATOM 743 C CA . ASP A 1 88 ? 3.948 -8.919 -6.680 1.00 93.25 88 ASP A CA 1
ATOM 744 C C . ASP A 1 88 ? 2.692 -9.606 -6.124 1.00 93.25 88 ASP A C 1
ATOM 746 O O . ASP A 1 88 ? 1.599 -9.029 -6.120 1.00 93.25 88 ASP A O 1
ATOM 750 N N . VAL A 1 89 ? 2.844 -10.832 -5.609 1.00 93.31 89 VAL A N 1
ATOM 751 C CA . VAL A 1 89 ? 1.761 -11.582 -4.951 1.00 93.31 89 VAL A CA 1
ATOM 752 C C . VAL A 1 89 ? 2.059 -11.705 -3.457 1.00 93.31 89 VAL A C 1
ATOM 754 O O . VAL A 1 89 ? 3.078 -12.266 -3.047 1.00 93.31 89 VAL A O 1
ATOM 757 N N . TYR A 1 90 ? 1.155 -11.197 -2.622 1.00 86.50 90 TYR A N 1
ATOM 758 C CA . TYR A 1 90 ? 1.291 -11.199 -1.168 1.00 86.50 90 TYR A CA 1
ATOM 759 C C . TYR A 1 90 ? 0.560 -12.395 -0.567 1.00 86.50 90 TYR A C 1
ATOM 761 O O . TYR A 1 90 ? 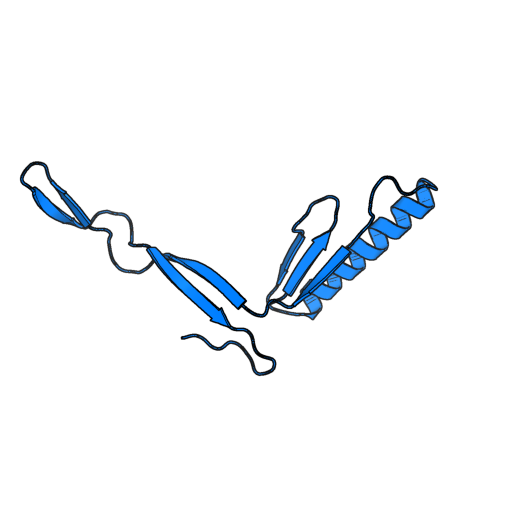-0.665 -12.497 -0.611 1.00 86.50 90 TYR A O 1
ATOM 769 N N . THR A 1 91 ? 1.314 -13.286 0.067 1.00 81.00 91 THR A N 1
ATOM 770 C CA . THR A 1 91 ? 0.763 -14.445 0.774 1.00 81.00 91 THR A CA 1
ATOM 771 C C . THR A 1 91 ? 0.840 -14.247 2.289 1.00 81.00 91 THR A C 1
ATOM 773 O O . THR A 1 91 ? 1.581 -13.384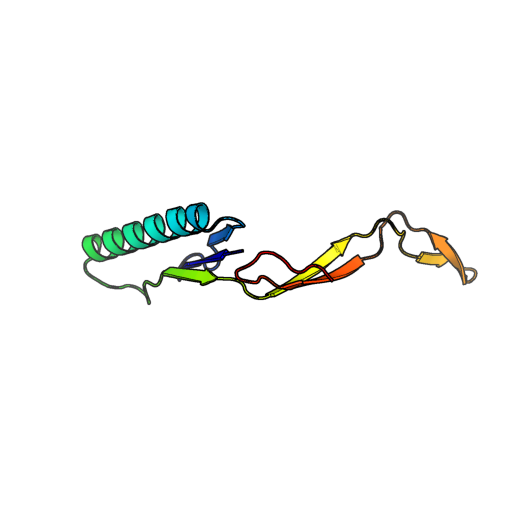 2.769 1.00 81.00 91 THR A O 1
ATOM 776 N N . PRO A 1 92 ? 0.131 -15.063 3.091 1.00 72.19 92 PRO A N 1
ATOM 777 C CA . PRO A 1 92 ? 0.334 -15.096 4.540 1.00 72.19 92 PRO A CA 1
ATOM 778 C C . PRO A 1 92 ? 1.782 -15.402 4.967 1.00 72.19 92 PRO A C 1
ATOM 780 O O . PRO A 1 92 ? 2.149 -15.092 6.094 1.00 72.19 92 PRO A O 1
ATOM 783 N N . TYR A 1 93 ? 2.598 -15.985 4.081 1.00 73.50 93 TYR A N 1
ATOM 784 C CA . TYR A 1 93 ? 3.985 -16.380 4.343 1.00 73.50 93 TYR A CA 1
ATOM 785 C C . TYR A 1 93 ? 5.025 -15.383 3.801 1.00 73.50 93 TYR A C 1
ATOM 787 O O . TYR A 1 93 ? 6.222 -15.645 3.891 1.00 73.50 93 TYR A O 1
ATOM 795 N N . GLY A 1 94 ? 4.587 -14.249 3.244 1.00 70.69 94 GLY A N 1
ATOM 796 C CA . GLY A 1 94 ? 5.456 -13.233 2.648 1.00 70.69 94 GLY A CA 1
ATOM 797 C C . GLY A 1 94 ? 5.169 -12.976 1.167 1.00 70.69 94 GLY A C 1
ATOM 798 O O . GLY A 1 94 ? 4.154 -13.419 0.623 1.00 70.69 94 GLY A O 1
ATOM 799 N N . ILE A 1 95 ? 6.062 -12.216 0.531 1.00 75.50 95 ILE A N 1
ATOM 800 C CA . ILE A 1 95 ? 5.942 -11.785 -0.869 1.00 75.50 95 ILE A CA 1
ATOM 801 C C . ILE A 1 95 ? 6.533 -12.861 -1.779 1.00 75.50 95 ILE A C 1
ATOM 803 O O . ILE A 1 95 ? 7.695 -13.234 -1.615 1.00 75.50 95 ILE A O 1
ATOM 807 N N . ILE A 1 96 ? 5.754 -13.322 -2.755 1.00 73.81 96 ILE A N 1
ATOM 808 C CA . ILE A 1 96 ? 6.266 -14.110 -3.875 1.00 73.81 96 ILE A CA 1
ATOM 809 C C . ILE A 1 96 ? 6.593 -13.119 -4.989 1.00 73.81 96 ILE A C 1
ATOM 811 O O . ILE A 1 96 ? 5.691 -12.497 -5.549 1.00 73.81 96 ILE A O 1
ATOM 815 N N . LYS A 1 97 ? 7.891 -12.960 -5.263 1.00 69.88 97 LYS A N 1
ATOM 816 C CA . LYS A 1 97 ? 8.388 -12.221 -6.424 1.00 69.88 97 LYS A CA 1
ATOM 817 C C . LYS A 1 97 ? 8.646 -13.231 -7.546 1.00 69.88 97 LYS A C 1
ATOM 819 O O . LYS A 1 97 ? 9.350 -14.207 -7.267 1.00 69.88 97 LYS A O 1
ATOM 824 N N . PRO A 1 98 ? 8.045 -13.065 -8.733 1.00 59.69 98 PRO A N 1
ATOM 825 C CA . PRO A 1 98 ? 8.382 -13.882 -9.893 1.00 59.69 98 PRO A CA 1
ATOM 826 C C . PRO A 1 98 ? 9.830 -13.663 -10.351 1.00 59.69 98 PRO A C 1
ATOM 828 O O . PRO A 1 98 ? 10.398 -12.581 -10.065 1.00 59.69 98 PRO A O 1
#

Sequence (98 aa):
MWIVYDNEEGLLGIYDKYEEALSDYEKCKEYQKDYVQGEGEFTTDETVILAKVEKHFYGYETDKKAIDYDENGDEFDTEDNCWDWREDVYTPYGIIKP

Foldseek 3Di:
DKWKAWPPPGTPDDDPDPVVLVVVLVVLVVVLVVVCVVVVHDPDPGDMDIDDDQKDKDKDFDPAFDWDADPVRDIDGDPGTDIDMFMWGQDPVGIDGD

Secondary structure (DSSP, 8-state):
-EEEEETTTEEEEEESSHHHHHHHHHHHHHHHHHHHHHHSS--S---EEEEE-SEEEEEEEEEEEEEEE-TTS-EEEEEEEEEEEEEEEEETTEEE--